Protein AF-A0A7C2HUL2-F1 (afdb_monomer)

Radius of gyration: 26.33 Å; Cα contacts (8 Å, |Δi|>4): 137; chains: 1; bounding box: 41×100×62 Å

Sequence (175 aa):
MESQEKGSEAFWEKARAGLEGRYRDIDKTLVVINGDDAPWIRAGTEHFGRAMYQYDRFHITRDLRQALRGMNERWRKVKRALDENNIPVIQQEIEAALGEAGTEKQKERLLNLRERLARVGEFIIDYRVRLKEAGYNVPPEWRGERQRVKPTWTSLRTGWRSTGGLGRMTDWMGS

Mean predicted aligned error: 10.89 Å

Foldseek 3Di:
DVVVVVVLVVVLVVVQVVVVVPDVAQQPDAEEQEDAPDPSSQCSQVSHNHYDYAYAPVVLLVLLCVLCPVVVVLNVQLVVCLVVLNLVSNLVSLVVVLVVPPDPVSNVSSVVSNVVCVVCSVNSRPVLVVCVVVVDDRDPPPDDPDPPPPPPPPPPPPDDDDDDDDDDDDDDDDD

pLDDT: mean 81.7, std 22.46, range [29.25, 97.94]

Nearest PDB structures (foldseek):
  4a5x-assembly2_B  TM=5.172E-01  e=3.629E+00  Homo sapiens
  2crb-assembly1_A  TM=4.681E-01  e=4.527E+00  Mus musculus
  4niq-assembly1_A  TM=4.662E-01  e=5.344E+00  Saccharomyces cerevisiae S288C
  6yxy-assembly1_EP  TM=2.280E-01  e=8.317E+00  Trypanosoma brucei brucei

Organism: NCBI:txid42838

Structure (mmCIF, N/CA/C/O backbone):
data_AF-A0A7C2HUL2-F1
#
_entry.id   AF-A0A7C2HUL2-F1
#
loop_
_atom_site.group_PDB
_atom_site.id
_atom_site.type_symbol
_atom_site.label_atom_id
_atom_site.label_alt_id
_atom_site.label_comp_id
_atom_site.label_asym_id
_atom_site.label_entity_id
_atom_site.label_seq_id
_atom_site.pdbx_PDB_ins_code
_atom_site.Cartn_x
_atom_site.Cartn_y
_atom_site.Cartn_z
_atom_site.occupancy
_atom_site.B_iso_o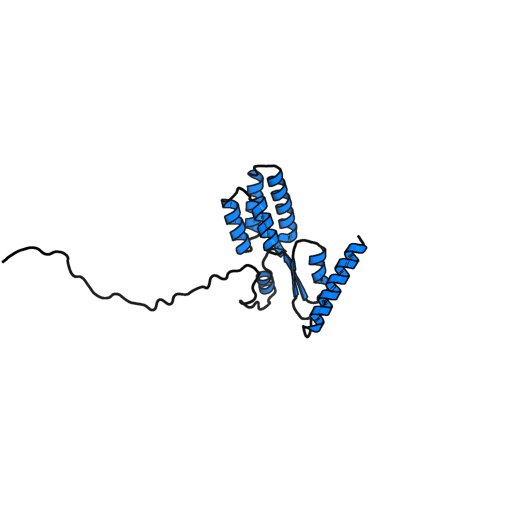r_equiv
_atom_site.auth_seq_id
_atom_site.auth_comp_id
_atom_site.auth_asym_id
_atom_site.auth_atom_id
_atom_site.pdbx_PDB_model_num
ATOM 1 N N . MET A 1 1 ? 6.459 23.938 -4.711 1.00 56.97 1 MET A N 1
ATOM 2 C CA . MET A 1 1 ? 6.076 22.697 -5.420 1.00 56.97 1 MET A CA 1
ATOM 3 C C . MET A 1 1 ? 7.097 22.347 -6.490 1.00 56.97 1 MET A C 1
ATOM 5 O O . MET A 1 1 ? 7.664 21.271 -6.404 1.00 56.97 1 MET A O 1
ATOM 9 N N . GLU A 1 2 ? 7.447 23.285 -7.372 1.00 60.16 2 GLU A N 1
ATOM 10 C CA . GLU A 1 2 ? 8.376 23.069 -8.498 1.00 60.16 2 GLU A CA 1
ATOM 11 C C . GLU A 1 2 ? 9.762 22.488 -8.128 1.00 60.16 2 GLU A C 1
ATOM 13 O O . GLU A 1 2 ? 10.340 21.712 -8.882 1.00 60.16 2 GLU A O 1
ATOM 18 N N . SER A 1 3 ? 10.307 22.811 -6.950 1.00 64.25 3 SER A N 1
ATOM 19 C CA . SER A 1 3 ? 11.600 22.270 -6.499 1.00 64.25 3 SER A CA 1
ATOM 20 C C . SER A 1 3 ? 11.551 20.802 -6.060 1.00 64.25 3 SER A C 1
ATOM 22 O O . SER A 1 3 ? 12.556 20.105 -6.166 1.00 64.25 3 SER A O 1
ATOM 24 N N . GLN A 1 4 ? 10.402 20.327 -5.569 1.00 61.47 4 GLN A N 1
ATOM 25 C CA . GLN A 1 4 ? 10.216 18.940 -5.127 1.00 61.47 4 GLN A CA 1
ATOM 26 C C . GLN A 1 4 ? 9.952 18.013 -6.318 1.00 61.47 4 GLN A C 1
ATOM 28 O O . GLN A 1 4 ? 10.507 16.919 -6.372 1.00 61.47 4 GLN A O 1
ATOM 33 N N . GLU A 1 5 ? 9.182 18.477 -7.306 1.00 65.94 5 GLU A N 1
ATOM 34 C CA . GLU A 1 5 ? 8.951 17.754 -8.565 1.00 65.94 5 GLU A CA 1
ATOM 35 C C . GLU A 1 5 ? 10.259 17.560 -9.340 1.00 65.94 5 GLU A C 1
ATOM 37 O O . GLU A 1 5 ? 10.598 16.431 -9.684 1.00 65.94 5 GLU A O 1
ATOM 42 N N . LYS A 1 6 ? 11.071 18.620 -9.486 1.00 72.56 6 LYS A N 1
ATOM 43 C CA . LYS A 1 6 ? 12.411 18.527 -10.099 1.00 72.56 6 LYS A CA 1
ATOM 44 C C . LYS A 1 6 ? 13.333 17.543 -9.370 1.00 72.56 6 LYS A C 1
ATOM 46 O O . LYS A 1 6 ? 14.147 16.880 -10.005 1.00 72.56 6 LYS A O 1
ATOM 51 N N . GLY A 1 7 ? 13.213 17.437 -8.045 1.00 84.56 7 GLY A N 1
ATOM 52 C CA . GLY A 1 7 ? 13.978 16.475 -7.249 1.00 84.56 7 GLY A CA 1
ATOM 53 C C . GLY A 1 7 ? 13.540 15.022 -7.467 1.00 84.56 7 GLY A C 1
ATOM 54 O O . GLY A 1 7 ? 14.392 14.141 -7.560 1.00 84.56 7 GLY A O 1
ATOM 55 N N . SER A 1 8 ? 12.228 14.780 -7.572 1.00 89.25 8 SER A N 1
ATOM 56 C CA . SER A 1 8 ? 11.659 13.459 -7.876 1.00 89.25 8 SER A CA 1
ATOM 57 C C . SER A 1 8 ? 12.055 12.986 -9.273 1.00 89.25 8 SER A C 1
ATOM 59 O O . SER A 1 8 ? 12.538 11.865 -9.420 1.00 89.25 8 SER A O 1
ATOM 61 N N . GLU A 1 9 ? 11.898 13.854 -10.273 1.00 91.00 9 GLU A N 1
ATOM 62 C CA . GLU A 1 9 ? 12.245 13.571 -11.668 1.00 91.00 9 GLU A CA 1
ATOM 63 C C . GLU A 1 9 ? 13.716 13.155 -11.785 1.00 91.00 9 GLU A C 1
ATOM 65 O O . GLU A 1 9 ? 14.035 12.046 -12.212 1.00 91.00 9 GLU A O 1
ATOM 70 N N . ALA A 1 10 ? 14.619 13.992 -11.264 1.00 93.50 10 ALA A N 1
ATOM 71 C CA . ALA A 1 10 ? 16.056 13.740 -11.310 1.00 93.50 10 ALA A CA 1
ATOM 72 C C . ALA A 1 10 ? 16.462 12.442 -10.588 1.00 93.50 10 ALA A C 1
ATOM 74 O O . ALA A 1 10 ? 17.420 11.771 -10.986 1.00 93.50 10 ALA A O 1
ATOM 75 N N . PHE A 1 11 ? 15.758 12.070 -9.512 1.00 95.06 11 PHE A N 1
ATOM 76 C CA . PHE A 1 11 ? 15.997 10.802 -8.827 1.00 95.06 11 PHE A CA 1
ATOM 77 C C . PHE A 1 1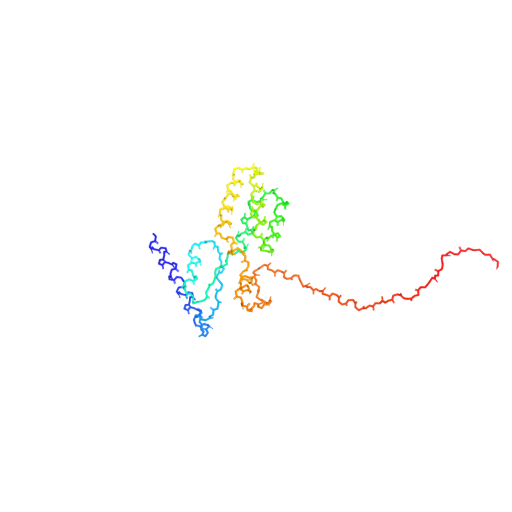1 ? 15.672 9.611 -9.734 1.00 95.06 11 PHE A C 1
ATOM 79 O O . PHE A 1 11 ? 16.495 8.699 -9.866 1.00 95.06 11 PHE A O 1
ATOM 86 N N . TRP A 1 12 ? 14.497 9.615 -10.363 1.00 95.81 12 TRP A N 1
ATOM 87 C CA . TRP A 1 12 ? 14.040 8.501 -11.186 1.00 95.81 12 TRP A CA 1
ATOM 88 C C . TRP A 1 12 ? 14.759 8.409 -12.529 1.00 95.81 12 TRP A C 1
ATOM 90 O O . TRP A 1 12 ? 15.089 7.298 -12.943 1.00 95.81 12 TRP A O 1
ATOM 100 N N . GLU A 1 13 ? 15.123 9.532 -13.151 1.00 94.81 13 GLU A N 1
ATOM 101 C CA . GLU A 1 13 ? 16.014 9.548 -14.317 1.00 94.81 13 GLU A CA 1
ATOM 102 C C . GLU A 1 13 ? 17.356 8.882 -13.994 1.00 94.81 13 GLU A C 1
ATOM 104 O O . GLU A 1 13 ? 17.824 7.993 -14.711 1.00 94.81 13 GLU A O 1
ATOM 109 N N . LYS A 1 14 ? 17.959 9.245 -12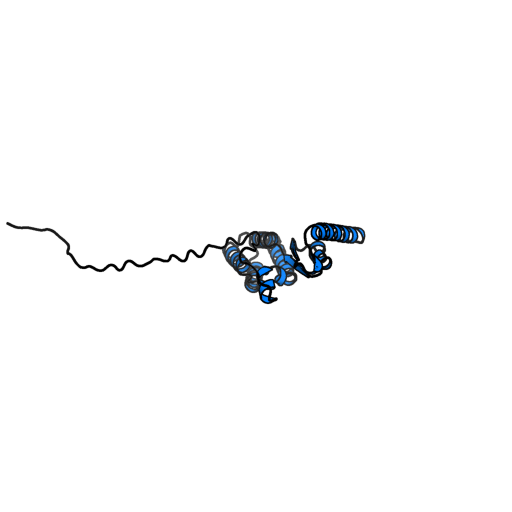.855 1.00 95.00 14 LYS A N 1
ATOM 110 C CA . LYS A 1 14 ? 19.212 8.637 -12.400 1.00 95.00 14 LYS A CA 1
ATOM 111 C C . LYS A 1 14 ? 19.046 7.148 -12.093 1.00 95.00 14 LYS A C 1
ATOM 113 O O . LYS A 1 14 ? 19.941 6.355 -12.398 1.00 95.00 14 LYS A O 1
ATOM 118 N N . ALA A 1 15 ? 17.924 6.755 -11.490 1.00 94.25 15 ALA A N 1
ATOM 119 C CA . ALA A 1 15 ? 17.614 5.354 -11.227 1.00 94.25 15 ALA A CA 1
ATOM 120 C C . ALA A 1 15 ? 17.480 4.557 -12.535 1.00 94.25 15 ALA A C 1
ATOM 122 O O . ALA A 1 15 ? 18.103 3.501 -12.663 1.00 94.25 15 ALA A O 1
ATOM 123 N N . ARG A 1 16 ? 16.741 5.084 -13.521 1.00 93.81 16 ARG A N 1
ATOM 124 C CA . ARG A 1 16 ? 16.572 4.486 -14.852 1.00 93.81 16 ARG A CA 1
ATOM 125 C C . ARG A 1 16 ? 17.911 4.330 -15.564 1.00 93.81 16 ARG A C 1
ATOM 127 O O . ARG A 1 16 ? 18.244 3.212 -15.948 1.00 93.81 16 ARG A O 1
ATOM 134 N N . ALA A 1 17 ? 18.721 5.387 -15.640 1.00 93.44 17 ALA A N 1
ATOM 135 C CA . ALA A 1 17 ? 20.049 5.343 -16.261 1.00 93.44 17 ALA A CA 1
ATOM 136 C C . ALA A 1 17 ? 20.960 4.286 -15.605 1.00 93.44 17 ALA A C 1
ATOM 138 O O . ALA A 1 17 ? 21.683 3.544 -16.272 1.00 93.44 17 ALA A O 1
ATOM 139 N N . GLY A 1 18 ? 20.888 4.152 -14.277 1.00 93.69 18 GLY A N 1
ATOM 140 C CA . GLY A 1 18 ? 21.605 3.105 -13.551 1.00 93.69 18 GLY A CA 1
ATOM 141 C C . GLY A 1 18 ? 21.131 1.680 -13.873 1.00 93.69 18 GLY A C 1
ATOM 142 O O . GLY A 1 18 ? 21.909 0.732 -13.737 1.00 93.69 18 GLY A O 1
ATOM 143 N N . LEU A 1 19 ? 19.870 1.498 -14.267 1.00 93.06 19 LEU A N 1
ATOM 144 C CA . LEU A 1 19 ? 19.312 0.206 -14.674 1.00 93.06 19 LEU A CA 1
ATOM 145 C C . LEU A 1 19 ? 19.576 -0.091 -16.155 1.00 93.06 19 LEU A C 1
ATOM 147 O O . LEU A 1 19 ? 19.897 -1.231 -16.477 1.00 93.06 19 LEU A O 1
ATOM 151 N N . GLU A 1 20 ? 19.541 0.912 -17.032 1.00 90.88 20 GLU A N 1
ATOM 152 C CA . GLU A 1 20 ? 19.937 0.790 -18.445 1.00 90.88 20 GLU A CA 1
ATOM 153 C C . GLU A 1 20 ? 21.353 0.228 -18.597 1.00 90.88 20 GLU A C 1
ATOM 155 O O . GLU A 1 20 ? 21.592 -0.648 -19.421 1.00 90.88 20 GLU A O 1
ATOM 160 N N . GLY A 1 21 ? 22.285 0.643 -17.734 1.00 88.81 21 GLY A N 1
ATOM 161 C CA . GLY A 1 21 ? 23.646 0.096 -17.727 1.00 88.81 21 GLY A CA 1
ATOM 162 C C . GLY A 1 21 ? 23.752 -1.381 -17.312 1.00 88.81 21 GLY A C 1
ATOM 163 O O . GLY A 1 21 ? 24.822 -1.970 -17.440 1.00 88.81 21 GLY A O 1
ATOM 164 N N . ARG A 1 22 ? 22.678 -1.989 -16.787 1.00 89.75 22 ARG A N 1
ATOM 165 C CA . ARG A 1 22 ? 22.659 -3.372 -16.269 1.00 89.75 22 ARG A CA 1
ATOM 166 C C . ARG A 1 22 ? 21.746 -4.308 -17.053 1.00 89.75 22 ARG A C 1
ATOM 168 O O . ARG A 1 22 ? 22.022 -5.504 -17.118 1.00 89.75 22 ARG A O 1
ATOM 175 N N . TYR A 1 23 ? 20.659 -3.789 -17.612 1.00 90.25 23 TYR A N 1
ATOM 176 C CA . TYR A 1 23 ? 19.648 -4.568 -18.318 1.00 90.25 23 TYR A CA 1
ATOM 177 C C . TYR A 1 23 ? 19.676 -4.241 -19.806 1.00 90.25 23 TYR A C 1
ATOM 179 O O . TYR A 1 23 ? 19.684 -3.082 -20.198 1.00 90.25 23 TYR A O 1
ATOM 187 N N . ARG A 1 24 ? 19.650 -5.284 -20.645 1.00 86.25 24 ARG A N 1
ATOM 188 C CA . ARG A 1 24 ? 19.783 -5.156 -22.106 1.00 86.25 24 ARG A CA 1
ATOM 189 C C . ARG A 1 24 ? 18.702 -4.277 -22.746 1.00 86.25 24 ARG A C 1
ATOM 191 O O . ARG A 1 24 ? 18.978 -3.619 -23.739 1.00 86.25 24 ARG A O 1
ATOM 198 N N . ASP A 1 25 ? 17.482 -4.332 -22.220 1.00 90.94 25 ASP A N 1
ATOM 199 C CA . ASP A 1 25 ? 16.335 -3.563 -22.706 1.00 90.94 25 ASP A CA 1
ATOM 200 C C . ASP A 1 25 ? 15.441 -3.214 -21.511 1.00 90.94 25 ASP A C 1
ATOM 202 O O . ASP A 1 25 ? 14.601 -4.014 -21.083 1.00 90.94 25 ASP A O 1
ATOM 206 N N . ILE A 1 26 ? 15.690 -2.047 -20.910 1.00 91.56 26 ILE A N 1
ATOM 207 C CA . ILE A 1 26 ? 14.956 -1.606 -19.721 1.00 91.56 26 ILE A CA 1
ATOM 208 C C . ILE A 1 26 ? 13.475 -1.361 -20.030 1.00 91.56 26 ILE A C 1
ATOM 210 O O . ILE A 1 26 ? 12.626 -1.666 -19.201 1.00 91.56 26 ILE A O 1
ATOM 214 N N . ASP A 1 27 ? 13.152 -0.905 -21.241 1.00 89.06 27 ASP A N 1
ATOM 215 C CA . ASP A 1 27 ? 11.783 -0.558 -21.626 1.00 89.06 27 ASP A CA 1
ATOM 216 C C . ASP A 1 27 ? 10.911 -1.803 -21.839 1.00 89.06 27 ASP A C 1
ATOM 218 O O . ASP A 1 27 ? 9.696 -1.766 -21.633 1.00 89.06 27 ASP A O 1
ATOM 222 N N . LYS A 1 28 ? 11.520 -2.945 -22.185 1.00 90.31 28 LYS A N 1
ATOM 223 C CA . LYS A 1 28 ? 10.837 -4.251 -22.200 1.00 90.31 28 LYS A CA 1
ATOM 224 C C . LYS A 1 28 ? 10.873 -4.985 -20.861 1.00 90.31 28 LYS A C 1
ATOM 226 O O . LYS A 1 28 ? 10.135 -5.967 -20.703 1.00 90.31 28 LYS A O 1
ATOM 231 N N . THR A 1 29 ? 11.704 -4.540 -19.923 1.00 91.12 29 THR A N 1
ATOM 232 C CA . THR A 1 29 ? 11.843 -5.150 -18.599 1.00 91.12 29 THR A CA 1
ATOM 233 C C . THR A 1 29 ? 10.703 -4.693 -17.697 1.00 91.12 29 THR A C 1
ATOM 235 O O . THR A 1 29 ? 10.445 -3.506 -17.553 1.00 91.12 29 THR A O 1
ATOM 238 N N . LEU A 1 30 ? 10.015 -5.648 -17.072 1.00 92.38 30 LEU A N 1
ATOM 239 C CA . LEU A 1 30 ? 9.002 -5.346 -16.069 1.00 92.38 30 LEU A CA 1
ATOM 240 C C . LEU A 1 30 ? 9.673 -4.864 -14.774 1.00 92.38 30 LEU A C 1
ATOM 242 O O . LEU A 1 30 ? 10.436 -5.609 -14.157 1.00 92.38 30 LEU A O 1
ATOM 246 N N . VAL A 1 31 ? 9.336 -3.654 -14.336 1.00 93.50 31 VAL A N 1
ATOM 247 C CA . VAL A 1 31 ? 9.845 -3.036 -13.109 1.00 93.50 31 VAL A CA 1
ATOM 248 C C . VAL A 1 31 ? 8.733 -2.950 -12.066 1.00 93.50 31 VAL A C 1
ATOM 250 O O . VAL A 1 31 ? 7.685 -2.350 -12.285 1.00 93.50 31 VAL A O 1
ATOM 253 N N . VAL A 1 32 ? 8.961 -3.541 -10.896 1.00 93.94 32 VAL A N 1
ATOM 254 C CA . VAL A 1 32 ? 8.040 -3.425 -9.759 1.00 93.94 32 VAL A CA 1
ATOM 255 C C . VAL A 1 32 ? 8.639 -2.458 -8.750 1.00 93.94 32 VAL A C 1
ATOM 257 O O . VAL A 1 32 ? 9.658 -2.754 -8.126 1.00 93.94 32 VAL A O 1
ATOM 260 N N . ILE A 1 33 ? 7.996 -1.307 -8.579 1.00 94.94 33 ILE A N 1
ATOM 261 C CA . ILE A 1 33 ? 8.428 -0.275 -7.639 1.00 94.94 33 ILE A CA 1
ATOM 262 C C . ILE A 1 33 ? 7.708 -0.501 -6.313 1.00 94.94 33 ILE A C 1
ATOM 264 O O . ILE A 1 33 ? 6.501 -0.287 -6.199 1.00 94.94 33 ILE A O 1
ATOM 268 N N . ASN A 1 34 ? 8.461 -0.953 -5.312 1.00 92.94 34 ASN A N 1
ATOM 269 C CA . ASN A 1 34 ? 7.985 -1.077 -3.938 1.00 92.94 34 ASN A CA 1
ATOM 270 C C . ASN A 1 34 ? 8.291 0.202 -3.164 1.00 92.94 34 ASN A C 1
ATOM 272 O O . ASN A 1 34 ? 9.418 0.693 -3.206 1.00 92.94 34 ASN A O 1
ATOM 276 N N . GLY A 1 35 ? 7.330 0.691 -2.388 1.00 91.88 35 GLY A N 1
ATOM 277 C CA . GLY A 1 35 ? 7.608 1.760 -1.440 1.00 91.88 35 GLY A CA 1
ATOM 278 C C . GLY A 1 35 ? 6.409 2.136 -0.593 1.00 91.88 35 GLY A C 1
ATOM 279 O O . GLY A 1 35 ? 5.403 1.422 -0.543 1.00 91.88 35 GLY A O 1
ATOM 280 N N . ASP A 1 36 ? 6.530 3.258 0.104 1.00 90.12 36 ASP A N 1
ATOM 281 C CA . ASP A 1 36 ? 5.416 3.824 0.843 1.00 90.12 36 ASP A CA 1
ATOM 282 C C . ASP A 1 36 ? 4.424 4.524 -0.100 1.00 90.12 36 ASP A C 1
ATOM 284 O O . ASP A 1 36 ? 4.556 4.502 -1.322 1.00 90.12 36 ASP A O 1
ATOM 288 N N . ASP A 1 37 ? 3.369 5.095 0.474 1.00 89.00 37 ASP A N 1
ATOM 289 C CA . ASP A 1 37 ? 2.256 5.709 -0.253 1.00 89.00 37 ASP A CA 1
ATOM 290 C C . ASP A 1 37 ? 2.664 7.036 -0.935 1.00 89.00 37 ASP A C 1
ATOM 292 O O . ASP A 1 37 ? 1.872 7.609 -1.686 1.00 89.00 37 ASP A O 1
ATOM 296 N N . ALA A 1 38 ? 3.889 7.531 -0.709 1.00 90.44 38 ALA A N 1
ATOM 297 C CA . ALA A 1 38 ? 4.304 8.853 -1.147 1.00 90.44 38 ALA A CA 1
ATOM 298 C C . ALA A 1 38 ? 4.106 9.038 -2.668 1.00 90.44 38 ALA A C 1
ATOM 300 O O . ALA A 1 38 ? 4.538 8.189 -3.453 1.00 90.44 38 ALA A O 1
ATOM 301 N N . PRO A 1 39 ? 3.474 10.142 -3.118 1.00 90.19 39 PRO A N 1
ATOM 302 C CA . PRO A 1 39 ? 3.162 10.344 -4.535 1.00 90.19 39 PRO A CA 1
ATOM 303 C C . PRO A 1 39 ? 4.377 10.222 -5.462 1.00 90.19 39 PRO A C 1
ATOM 305 O O . PRO A 1 39 ? 4.288 9.580 -6.505 1.00 90.19 39 PRO A O 1
ATOM 308 N N . TRP A 1 40 ? 5.530 10.750 -5.040 1.00 92.25 40 TRP A N 1
ATOM 309 C CA . TRP A 1 40 ? 6.773 10.706 -5.813 1.00 92.25 40 TRP A CA 1
ATOM 310 C C . TRP A 1 40 ? 7.303 9.279 -6.031 1.00 92.25 40 TRP A C 1
ATOM 312 O O . TRP A 1 40 ? 7.954 9.015 -7.037 1.00 92.25 40 TRP A O 1
ATOM 322 N N . ILE A 1 41 ? 6.991 8.329 -5.138 1.00 92.94 41 ILE A N 1
ATOM 323 C CA . ILE A 1 41 ? 7.351 6.919 -5.337 1.00 92.94 41 ILE A CA 1
ATOM 324 C C . ILE A 1 41 ? 6.541 6.317 -6.487 1.00 92.94 41 ILE A C 1
ATOM 326 O O . ILE A 1 41 ? 7.076 5.569 -7.304 1.00 92.94 41 ILE A O 1
ATOM 330 N N . ARG A 1 42 ? 5.247 6.645 -6.567 1.00 91.38 42 ARG A N 1
ATOM 331 C CA . ARG A 1 42 ? 4.367 6.141 -7.631 1.00 91.38 42 ARG A CA 1
ATOM 332 C C . ARG A 1 42 ? 4.695 6.749 -8.984 1.00 91.38 42 ARG A C 1
ATOM 334 O O . ARG A 1 42 ? 4.656 6.022 -9.974 1.00 91.38 42 ARG A O 1
ATOM 341 N N . ALA A 1 43 ? 5.056 8.033 -9.005 1.00 92.75 43 ALA A N 1
ATOM 342 C CA . ALA A 1 43 ? 5.508 8.728 -10.211 1.00 92.75 43 ALA A CA 1
ATOM 343 C C . ALA A 1 43 ? 6.677 7.994 -10.889 1.00 92.75 43 ALA A C 1
ATOM 345 O O . ALA A 1 43 ? 6.766 7.972 -12.107 1.00 92.75 43 ALA A O 1
ATOM 346 N N . GLY A 1 44 ? 7.487 7.251 -10.124 1.00 93.44 44 GLY A N 1
ATOM 347 C CA . GLY A 1 44 ? 8.536 6.384 -10.662 1.00 93.44 44 GLY A CA 1
ATOM 348 C C . GLY A 1 44 ? 8.075 5.418 -11.757 1.00 93.44 44 GLY A C 1
ATOM 349 O O . GLY A 1 44 ? 8.868 5.053 -12.620 1.00 93.44 44 GLY A O 1
ATOM 350 N N . THR A 1 45 ? 6.800 5.011 -11.756 1.00 94.75 45 THR A N 1
ATOM 351 C CA . THR A 1 45 ? 6.249 4.126 -12.796 1.00 94.75 45 THR A CA 1
ATOM 352 C C . THR A 1 45 ? 6.215 4.768 -14.185 1.00 94.75 45 THR A C 1
ATOM 354 O O . THR A 1 45 ? 6.240 4.042 -15.173 1.00 94.75 45 THR A O 1
ATOM 357 N N . GLU A 1 46 ? 6.240 6.099 -14.273 1.00 94.88 46 GLU A N 1
ATOM 358 C CA . GLU A 1 46 ? 6.225 6.860 -15.528 1.00 94.88 46 GLU A CA 1
ATOM 359 C C . GLU A 1 46 ? 7.586 6.831 -16.246 1.00 94.88 46 GLU A C 1
ATOM 361 O O . GLU A 1 46 ? 7.659 7.048 -17.453 1.00 94.88 46 GLU A O 1
ATOM 366 N N . HIS A 1 47 ? 8.665 6.478 -15.539 1.00 94.19 47 HIS A N 1
ATOM 367 C CA . HIS A 1 47 ? 10.027 6.449 -16.086 1.00 94.19 47 HIS A CA 1
ATOM 368 C C . HIS A 1 47 ? 10.401 5.119 -16.760 1.00 94.19 47 HIS A C 1
ATOM 370 O O . HIS A 1 47 ? 11.517 4.964 -17.259 1.00 94.19 47 HIS A O 1
ATOM 376 N N . PHE A 1 48 ? 9.506 4.131 -16.773 1.00 93.94 48 PHE A N 1
ATOM 377 C CA . PHE A 1 48 ? 9.780 2.808 -17.332 1.00 93.94 48 PHE A CA 1
ATOM 378 C C . PHE A 1 48 ? 8.669 2.391 -18.290 1.00 93.94 48 PHE A C 1
ATOM 380 O O . PHE A 1 48 ? 7.491 2.517 -17.972 1.00 93.94 48 PHE A O 1
ATOM 387 N N . GLY A 1 49 ? 9.035 1.798 -19.433 1.00 91.69 49 GLY A N 1
ATOM 388 C CA . GLY A 1 49 ? 8.051 1.326 -20.417 1.00 91.69 49 GLY A CA 1
ATOM 389 C C . GLY A 1 49 ? 7.085 0.262 -19.876 1.00 91.69 49 GLY A C 1
ATOM 390 O O . GLY A 1 49 ? 5.961 0.132 -20.363 1.00 91.69 49 GLY A O 1
ATOM 391 N N . ARG A 1 50 ? 7.501 -0.500 -18.855 1.00 92.94 50 ARG A N 1
ATOM 392 C CA . ARG A 1 50 ? 6.678 -1.499 -18.160 1.00 92.94 50 ARG A CA 1
ATOM 393 C C . ARG A 1 50 ? 6.927 -1.440 -16.662 1.00 92.94 50 ARG A C 1
ATOM 395 O O . ARG A 1 50 ? 7.788 -2.155 -16.153 1.00 92.94 50 ARG A O 1
ATOM 402 N N . ALA A 1 51 ? 6.150 -0.640 -15.942 1.00 94.44 51 ALA A N 1
ATOM 403 C CA . ALA A 1 51 ? 6.230 -0.598 -14.489 1.00 94.44 51 ALA A CA 1
ATOM 404 C C . ALA A 1 51 ? 4.883 -0.749 -13.793 1.00 94.44 51 ALA A C 1
ATOM 406 O O . ALA A 1 51 ? 3.826 -0.429 -14.329 1.00 94.44 51 ALA A O 1
ATOM 407 N N . MET A 1 52 ? 4.945 -1.231 -12.555 1.00 94.50 52 MET A N 1
ATOM 408 C CA . MET A 1 52 ? 3.826 -1.182 -11.628 1.00 94.50 52 MET A CA 1
ATOM 409 C C . MET A 1 52 ? 4.300 -0.848 -10.224 1.00 94.50 52 MET A C 1
ATOM 411 O O . MET A 1 52 ? 5.401 -1.208 -9.807 1.00 94.50 52 MET A O 1
ATOM 415 N N . TYR A 1 53 ? 3.422 -0.196 -9.479 1.00 95.44 53 TYR A N 1
ATOM 416 C CA . TYR A 1 53 ? 3.648 0.123 -8.083 1.00 95.44 53 TYR A CA 1
ATOM 417 C C . TYR A 1 53 ? 3.101 -0.980 -7.162 1.00 95.44 53 TYR A C 1
ATOM 419 O O . TYR A 1 53 ? 2.070 -1.611 -7.435 1.00 95.44 53 TYR A O 1
ATOM 427 N N . GLN A 1 54 ? 3.796 -1.203 -6.051 1.00 94.94 54 GLN A N 1
ATOM 428 C CA . GLN A 1 54 ? 3.383 -2.048 -4.938 1.00 94.94 54 GLN A CA 1
ATOM 429 C C . GLN A 1 54 ? 3.528 -1.254 -3.643 1.00 94.94 54 GLN A C 1
ATOM 431 O O . GLN A 1 54 ? 4.619 -0.795 -3.296 1.00 94.94 54 GLN A O 1
ATOM 436 N N . TYR A 1 55 ? 2.434 -1.150 -2.888 1.00 93.75 55 TYR A N 1
ATOM 437 C CA . TYR A 1 55 ? 2.508 -0.584 -1.551 1.00 93.75 55 TYR A CA 1
ATOM 438 C C . TYR A 1 55 ? 3.192 -1.589 -0.627 1.00 93.75 55 TYR A C 1
ATOM 440 O O . TYR A 1 55 ? 2.769 -2.747 -0.518 1.00 93.75 55 TYR A O 1
ATOM 448 N N . ASP A 1 56 ? 4.277 -1.166 0.014 1.00 91.62 56 ASP A N 1
ATOM 449 C CA . ASP A 1 56 ? 5.097 -2.054 0.824 1.00 91.62 56 ASP A CA 1
ATOM 450 C C . ASP A 1 56 ? 4.287 -2.613 2.005 1.00 91.62 56 ASP A C 1
ATOM 452 O O . ASP A 1 56 ? 3.735 -1.895 2.852 1.00 91.62 56 ASP A O 1
ATOM 456 N N . ARG A 1 57 ? 4.282 -3.948 2.092 1.00 90.12 57 ARG A N 1
ATOM 457 C CA . ARG A 1 57 ? 3.654 -4.710 3.170 1.00 90.12 57 ARG A CA 1
ATOM 458 C C . ARG A 1 57 ? 4.137 -4.274 4.553 1.00 90.12 57 ARG A C 1
ATOM 460 O O . ARG A 1 57 ? 3.388 -4.437 5.510 1.00 90.12 57 ARG A O 1
ATOM 467 N N . PHE A 1 58 ? 5.355 -3.757 4.713 1.00 90.81 58 PHE A N 1
ATOM 468 C CA . PHE A 1 58 ? 5.870 -3.251 5.990 1.00 90.81 58 PHE A CA 1
ATOM 469 C C . PHE A 1 58 ? 5.061 -2.080 6.514 1.00 90.81 58 PHE A C 1
ATOM 471 O O . PHE A 1 58 ? 4.606 -2.129 7.660 1.00 90.81 58 PHE A O 1
ATOM 478 N N . HIS A 1 59 ? 4.849 -1.069 5.676 1.00 92.00 59 HIS A N 1
ATOM 479 C CA . HIS A 1 59 ? 4.152 0.145 6.070 1.00 92.00 59 HIS A CA 1
ATOM 480 C C . HIS A 1 59 ? 2.703 -0.155 6.443 1.00 92.00 59 HIS A C 1
ATOM 482 O O . HIS A 1 59 ? 2.287 0.174 7.554 1.00 92.00 59 HIS A O 1
ATOM 488 N N . ILE A 1 60 ? 1.976 -0.892 5.599 1.00 93.31 60 ILE A N 1
ATOM 489 C CA . ILE A 1 60 ? 0.589 -1.254 5.911 1.00 93.31 60 ILE A CA 1
ATOM 490 C C . ILE A 1 60 ? 0.489 -2.165 7.145 1.00 93.31 60 ILE A C 1
ATOM 492 O O . ILE A 1 60 ? -0.349 -1.931 8.009 1.00 93.31 60 ILE A O 1
ATOM 496 N N . THR A 1 61 ? 1.384 -3.150 7.306 1.00 94.94 61 THR A N 1
ATOM 497 C CA . THR A 1 61 ? 1.401 -4.031 8.495 1.00 94.94 61 THR A CA 1
ATOM 498 C C . THR A 1 61 ? 1.627 -3.228 9.774 1.00 94.94 61 THR A C 1
ATOM 500 O O . THR A 1 61 ? 0.961 -3.463 10.785 1.00 94.94 61 THR A O 1
ATOM 503 N N . ARG A 1 62 ? 2.579 -2.289 9.748 1.00 94.94 62 ARG A N 1
ATOM 504 C CA . ARG A 1 62 ? 2.891 -1.415 10.880 1.00 94.94 62 ARG A CA 1
ATOM 505 C C . ARG A 1 62 ? 1.688 -0.549 11.240 1.00 94.94 62 ARG A C 1
ATOM 507 O O . ARG A 1 62 ? 1.328 -0.488 12.414 1.00 94.94 62 ARG A O 1
ATOM 514 N N . ASP A 1 63 ? 1.073 0.083 10.251 1.00 94.62 63 ASP A N 1
ATOM 515 C CA . ASP A 1 63 ? -0.028 1.020 10.460 1.00 94.62 63 ASP A CA 1
ATOM 516 C C . ASP A 1 63 ? -1.285 0.282 10.971 1.00 94.62 63 ASP A C 1
ATOM 518 O O . ASP A 1 63 ? -1.866 0.690 11.980 1.00 94.62 63 ASP A O 1
ATOM 522 N N . LEU A 1 64 ? -1.616 -0.888 10.399 1.00 96.38 64 LEU A N 1
ATOM 523 C CA . LEU A 1 64 ? -2.671 -1.791 10.895 1.00 96.38 64 LEU A CA 1
ATOM 524 C C . LEU A 1 64 ? -2.435 -2.196 12.358 1.00 96.38 64 LEU A C 1
ATOM 526 O O . LEU A 1 64 ? -3.340 -2.120 13.189 1.00 96.38 64 LEU A O 1
ATOM 530 N N . ARG A 1 65 ? -1.204 -2.599 12.703 1.00 96.75 65 ARG A N 1
ATOM 531 C CA . ARG A 1 65 ? -0.849 -3.008 14.072 1.00 96.75 65 ARG A CA 1
ATOM 532 C C . ARG A 1 65 ? -0.998 -1.865 15.074 1.00 96.75 65 ARG A C 1
ATOM 534 O O . ARG A 1 65 ? -1.367 -2.101 16.223 1.00 96.75 65 ARG A O 1
ATOM 541 N N . GLN A 1 66 ? -0.674 -0.640 14.668 1.00 95.81 66 GLN A N 1
ATOM 542 C CA . GLN A 1 66 ? -0.796 0.535 15.527 1.00 95.81 66 GLN A CA 1
ATOM 543 C C . GLN A 1 66 ? -2.247 0.984 15.716 1.00 95.81 66 GLN A C 1
ATOM 545 O O . GLN A 1 66 ? -2.582 1.450 16.807 1.00 95.81 66 GLN A O 1
ATOM 550 N N . ALA A 1 67 ? -3.083 0.863 14.682 1.00 96.31 67 ALA A N 1
ATOM 551 C CA . ALA A 1 67 ? -4.504 1.195 14.746 1.00 96.31 67 ALA A CA 1
ATOM 552 C C . ALA A 1 67 ? -5.282 0.186 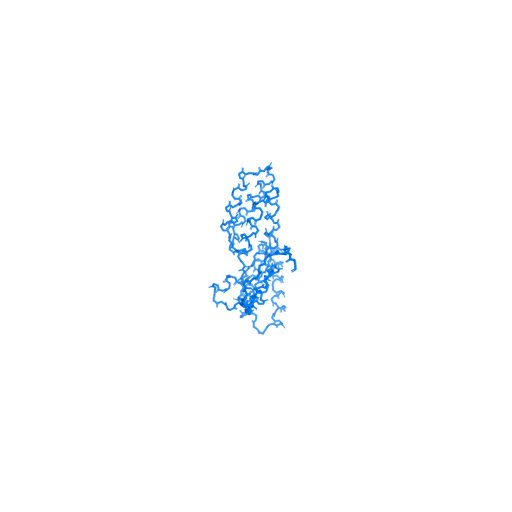15.611 1.00 96.31 67 ALA A C 1
ATOM 554 O O . ALA A 1 67 ? -6.082 0.570 16.460 1.00 96.31 67 ALA A O 1
ATOM 555 N N . LEU A 1 68 ? -4.961 -1.104 15.489 1.00 97.00 68 LEU A N 1
ATOM 556 C CA . LEU A 1 68 ? -5.606 -2.198 16.229 1.00 97.00 68 LEU A CA 1
ATOM 557 C C . LEU A 1 68 ? -4.931 -2.511 17.573 1.00 97.00 68 LEU A C 1
ATOM 559 O O . LEU A 1 68 ? -5.072 -3.609 18.117 1.00 97.00 68 LEU A O 1
ATOM 563 N N . ARG A 1 69 ? -4.160 -1.570 18.131 1.00 95.69 69 ARG A N 1
ATOM 564 C CA . ARG A 1 69 ? -3.508 -1.768 19.430 1.00 95.69 69 ARG A CA 1
ATOM 565 C C . ARG A 1 69 ? -4.572 -2.004 20.508 1.00 95.69 69 ARG A C 1
ATOM 567 O O . ARG A 1 69 ? -5.496 -1.216 20.651 1.00 95.69 69 ARG A O 1
ATOM 574 N N . GLY A 1 70 ? -4.424 -3.089 21.268 1.00 95.25 70 GLY A N 1
ATOM 575 C CA . GLY A 1 70 ? -5.411 -3.512 22.271 1.00 95.25 70 GLY A CA 1
ATOM 576 C C . GLY A 1 70 ? -6.546 -4.382 21.715 1.00 95.25 70 GLY A C 1
ATOM 577 O O . GLY A 1 70 ? -7.248 -5.011 22.495 1.00 95.25 70 GLY A O 1
ATOM 578 N N . MET A 1 71 ? -6.676 -4.517 20.391 1.00 96.19 71 MET A N 1
ATOM 579 C CA . MET A 1 71 ? -7.696 -5.333 19.718 1.00 96.19 71 MET A CA 1
ATOM 580 C C . MET A 1 71 ? -7.070 -6.613 19.137 1.00 96.19 71 MET A C 1
ATOM 582 O O . MET A 1 71 ? -7.028 -6.823 17.923 1.00 96.19 71 MET A O 1
ATOM 586 N N . ASN A 1 72 ? -6.525 -7.472 20.007 1.00 95.69 72 ASN A N 1
ATOM 587 C CA . ASN A 1 72 ? -5.671 -8.600 19.601 1.00 95.69 72 ASN A CA 1
ATOM 588 C C . ASN A 1 72 ? -6.345 -9.584 18.629 1.00 95.69 72 ASN A C 1
ATOM 590 O O . ASN A 1 72 ? -5.702 -10.022 17.674 1.00 95.69 72 ASN A O 1
ATOM 594 N N . GLU A 1 73 ? -7.622 -9.920 18.836 1.00 96.75 73 GLU A N 1
ATOM 595 C CA . GLU A 1 73 ? -8.352 -10.811 17.921 1.00 96.75 73 GLU A CA 1
ATOM 596 C C . GLU A 1 73 ? -8.499 -10.198 16.524 1.00 96.75 73 GLU A C 1
ATOM 598 O O . GLU A 1 73 ? -8.200 -10.854 15.522 1.00 96.75 73 GLU A O 1
ATOM 603 N N . ARG A 1 74 ? -8.860 -8.910 16.451 1.00 97.00 74 ARG A N 1
ATOM 604 C CA . ARG A 1 74 ? -8.972 -8.169 15.185 1.00 97.00 74 ARG A CA 1
ATOM 605 C C . ARG A 1 74 ? -7.630 -8.084 14.474 1.00 97.00 74 ARG A C 1
ATOM 607 O O . ARG A 1 74 ? -7.551 -8.365 13.283 1.00 97.00 74 ARG A O 1
ATOM 614 N N . TRP A 1 75 ? -6.550 -7.811 15.210 1.00 97.75 75 TRP A N 1
ATOM 615 C CA . TRP A 1 75 ? -5.197 -7.834 14.654 1.00 97.75 75 TRP A CA 1
ATOM 616 C C . TRP A 1 75 ? -4.855 -9.187 14.016 1.00 97.75 75 TRP A C 1
ATOM 618 O O . TRP A 1 75 ? -4.338 -9.217 12.900 1.00 97.75 75 TRP A O 1
ATOM 628 N N . ARG A 1 76 ? -5.163 -10.317 14.672 1.00 97.62 76 ARG A N 1
ATOM 629 C CA . ARG A 1 76 ? -4.902 -11.646 14.089 1.00 97.62 76 ARG A CA 1
ATOM 630 C C . ARG A 1 76 ? -5.701 -11.877 12.807 1.00 97.62 76 ARG A C 1
ATOM 632 O O . ARG A 1 76 ? -5.144 -12.406 11.846 1.00 97.62 76 ARG A O 1
ATOM 639 N N . LYS A 1 77 ? -6.978 -11.480 12.779 1.00 97.94 77 LYS A N 1
ATOM 640 C CA . LYS A 1 77 ? -7.828 -11.583 11.582 1.00 97.94 77 LYS A CA 1
ATOM 641 C C . LYS A 1 77 ? -7.301 -10.725 10.434 1.00 97.94 77 LYS A C 1
ATOM 643 O O . LYS A 1 77 ? -7.069 -11.251 9.352 1.00 97.94 77 LYS A O 1
ATOM 648 N N . VAL A 1 78 ? -7.026 -9.450 10.696 1.00 97.69 78 VAL A N 1
ATOM 649 C CA . VAL A 1 78 ? -6.501 -8.498 9.709 1.00 97.69 78 VAL A CA 1
ATOM 650 C C . VAL A 1 78 ? -5.138 -8.928 9.181 1.00 97.69 78 VAL A C 1
ATOM 652 O O . VAL A 1 78 ? -4.900 -8.877 7.978 1.00 97.69 78 VAL A O 1
ATOM 655 N N . LYS A 1 79 ? -4.243 -9.407 10.052 1.00 96.75 79 LYS A N 1
ATOM 656 C CA . LYS A 1 79 ? -2.934 -9.898 9.621 1.00 96.75 79 LYS A CA 1
ATOM 657 C C . LYS A 1 79 ? -3.072 -11.093 8.670 1.00 96.75 79 LYS A C 1
ATOM 659 O O . LYS A 1 79 ? -2.382 -11.135 7.658 1.00 96.75 79 LYS A O 1
ATOM 664 N N . ARG A 1 80 ? -3.958 -12.046 8.980 1.00 96.62 80 ARG A N 1
ATOM 665 C CA . ARG A 1 80 ? -4.245 -13.187 8.098 1.00 96.62 80 ARG A CA 1
ATOM 666 C C . ARG A 1 80 ? -4.829 -12.729 6.762 1.00 96.62 80 ARG A C 1
ATOM 668 O O . ARG A 1 80 ? -4.322 -13.134 5.727 1.00 96.62 80 ARG A O 1
ATOM 675 N N . ALA A 1 81 ? -5.808 -11.828 6.787 1.00 96.19 81 ALA A N 1
ATOM 676 C CA . ALA A 1 81 ? -6.396 -11.271 5.573 1.00 96.19 81 ALA A CA 1
ATOM 677 C C . ALA A 1 81 ? -5.346 -10.565 4.695 1.00 96.19 81 ALA A C 1
ATOM 679 O O . ALA A 1 81 ? -5.337 -10.739 3.481 1.00 96.19 81 ALA A O 1
ATOM 680 N N . LEU A 1 82 ? -4.397 -9.841 5.298 1.00 94.56 82 LEU A N 1
ATOM 681 C CA . LEU A 1 82 ? -3.272 -9.241 4.577 1.00 94.56 82 LEU A CA 1
ATOM 682 C C . LEU A 1 82 ? -2.343 -10.300 3.959 1.00 94.56 82 LEU A C 1
ATOM 684 O O . LEU A 1 82 ? -1.892 -10.148 2.822 1.00 94.56 82 LEU A O 1
ATOM 688 N N . ASP A 1 83 ? -2.041 -11.379 4.683 1.00 91.69 83 ASP A N 1
ATOM 689 C CA . ASP A 1 83 ? -1.253 -12.503 4.159 1.00 91.69 83 ASP A CA 1
ATOM 690 C C . ASP A 1 83 ? -1.966 -13.183 2.966 1.00 91.69 83 ASP A C 1
ATOM 692 O O . ASP A 1 83 ? -1.304 -13.579 2.008 1.00 91.69 83 ASP A O 1
ATOM 696 N N . GLU A 1 84 ? -3.301 -13.216 2.979 1.00 93.19 84 GLU A N 1
ATOM 697 C CA . GLU A 1 84 ? -4.179 -13.804 1.954 1.00 93.19 84 GLU A CA 1
ATOM 698 C C . GLU A 1 84 ? -4.582 -12.835 0.821 1.00 93.19 84 GLU A C 1
ATOM 700 O O . GLU A 1 84 ? -5.297 -13.235 -0.092 1.00 93.19 84 GLU A O 1
ATOM 705 N N . ASN A 1 85 ? -4.124 -11.575 0.840 1.00 93.31 85 ASN A N 1
ATOM 706 C CA . ASN A 1 85 ? -4.562 -10.501 -0.076 1.00 93.31 85 ASN A CA 1
ATOM 707 C C . ASN A 1 85 ? -6.077 -10.196 -0.036 1.00 93.31 85 ASN A C 1
ATOM 709 O O . ASN A 1 85 ? -6.638 -9.665 -0.991 1.00 93.31 85 ASN A O 1
ATOM 713 N N . ASN A 1 86 ? -6.751 -10.492 1.073 1.00 94.81 86 ASN A N 1
ATOM 714 C CA . ASN A 1 86 ? -8.184 -10.279 1.237 1.00 94.81 86 ASN A CA 1
ATOM 715 C C . ASN A 1 86 ? -8.479 -8.870 1.782 1.00 94.81 86 ASN A C 1
ATOM 717 O O . ASN A 1 86 ? -8.724 -8.676 2.975 1.00 94.81 86 ASN A O 1
ATOM 721 N N . ILE A 1 87 ? -8.431 -7.872 0.897 1.00 94.25 87 ILE A N 1
ATOM 722 C CA . ILE A 1 87 ? -8.696 -6.463 1.237 1.00 94.25 87 ILE A CA 1
ATOM 723 C C . ILE A 1 87 ? -10.106 -6.235 1.817 1.00 94.25 87 ILE A C 1
ATOM 725 O O . ILE A 1 87 ? -10.194 -5.515 2.816 1.00 94.25 87 ILE A O 1
ATOM 729 N N . PRO A 1 88 ? -11.187 -6.860 1.301 1.00 95.06 88 PRO A N 1
ATOM 730 C CA . PRO A 1 88 ? -12.527 -6.691 1.869 1.00 95.06 88 PRO A CA 1
ATOM 731 C C . PRO A 1 88 ? -12.617 -7.058 3.356 1.00 95.06 88 PRO A C 1
ATOM 733 O O . PRO A 1 88 ? -13.200 -6.314 4.143 1.00 95.06 88 PRO A O 1
ATOM 736 N N . VAL A 1 89 ? -11.978 -8.158 3.775 1.00 96.69 89 VAL A N 1
ATOM 737 C CA . VAL A 1 89 ? -11.944 -8.551 5.196 1.00 96.69 89 VAL A CA 1
ATOM 738 C C . VAL A 1 89 ? -11.184 -7.528 6.041 1.00 96.69 89 VAL A C 1
ATOM 740 O O . VAL A 1 89 ? -11.591 -7.237 7.165 1.00 96.69 89 VAL A O 1
ATOM 743 N N . ILE A 1 90 ? -10.103 -6.940 5.514 1.00 97.00 90 ILE A N 1
ATOM 744 C CA . ILE A 1 90 ? -9.389 -5.864 6.216 1.00 97.00 90 ILE A CA 1
ATOM 745 C C . ILE A 1 90 ? -10.315 -4.658 6.402 1.00 97.00 90 ILE A C 1
ATOM 747 O O . ILE A 1 90 ? -10.433 -4.161 7.518 1.00 97.00 90 ILE A O 1
ATOM 751 N N . GLN A 1 91 ? -10.995 -4.209 5.344 1.00 96.00 91 GLN A N 1
ATOM 752 C CA . GLN A 1 91 ? -11.913 -3.066 5.405 1.00 96.00 91 GLN A CA 1
ATOM 753 C C . GLN A 1 91 ? -13.044 -3.294 6.416 1.00 96.00 91 GLN A C 1
ATOM 755 O O . GLN 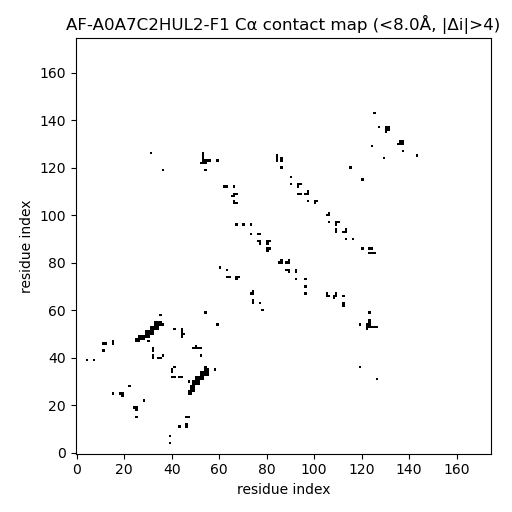A 1 91 ? -13.305 -2.422 7.243 1.00 96.00 91 GLN A O 1
ATOM 760 N N . GLN A 1 92 ? -13.652 -4.483 6.411 1.00 96.88 92 GLN A N 1
ATOM 761 C CA . GLN A 1 92 ? -14.705 -4.854 7.357 1.00 96.88 92 GLN A CA 1
ATOM 762 C C . GLN A 1 92 ? -14.225 -4.800 8.815 1.00 96.88 92 GLN A C 1
ATOM 764 O O . GLN A 1 92 ? -14.914 -4.264 9.682 1.00 96.88 92 GLN A O 1
ATOM 769 N N . GLU A 1 93 ? -13.044 -5.348 9.105 1.00 97.81 93 GLU A N 1
ATOM 770 C CA . GLU A 1 93 ? -12.499 -5.359 10.465 1.00 97.81 93 GLU A CA 1
ATOM 771 C C . GLU A 1 93 ? -12.067 -3.960 10.934 1.00 97.81 93 GLU A C 1
ATOM 773 O O . GLU A 1 93 ? -12.180 -3.670 12.125 1.00 97.81 93 GLU A O 1
ATOM 778 N N . ILE A 1 94 ? -11.619 -3.081 10.027 1.00 97.75 94 ILE A N 1
ATOM 779 C CA . ILE A 1 94 ? -11.349 -1.669 10.349 1.00 97.75 94 ILE A CA 1
ATOM 780 C C . ILE A 1 94 ? -12.642 -0.914 10.665 1.00 97.75 94 ILE A C 1
ATOM 782 O O . ILE A 1 94 ? -12.674 -0.176 11.648 1.00 97.75 94 ILE A O 1
ATOM 786 N N . GLU A 1 95 ? -13.713 -1.129 9.898 1.00 96.69 95 GLU A N 1
ATOM 787 C CA . GLU A 1 95 ? -15.008 -0.494 10.165 1.00 96.69 95 GLU A CA 1
ATOM 788 C C . GLU A 1 95 ? -15.593 -0.955 11.507 1.00 96.69 95 GLU A C 1
ATOM 790 O O . GLU A 1 95 ? -16.019 -0.148 12.328 1.00 96.69 95 GLU A O 1
ATOM 795 N N . ALA A 1 96 ? -15.518 -2.252 11.802 1.00 96.62 96 ALA A N 1
ATOM 796 C CA . ALA A 1 96 ? -15.954 -2.771 13.092 1.00 96.62 96 ALA A CA 1
ATOM 797 C C . ALA A 1 96 ? -15.080 -2.264 14.261 1.00 96.62 96 ALA A C 1
ATOM 799 O O . ALA A 1 96 ? -15.600 -1.979 15.338 1.00 96.62 96 ALA A O 1
ATOM 800 N N . ALA A 1 97 ? -13.768 -2.092 14.057 1.00 97.12 97 ALA A N 1
ATOM 801 C CA . ALA A 1 97 ? -12.873 -1.512 15.060 1.00 97.12 97 ALA A CA 1
ATOM 802 C C . ALA A 1 97 ? -13.171 -0.029 15.351 1.00 97.12 97 ALA A C 1
ATOM 804 O O . ALA A 1 97 ? -12.931 0.420 16.472 1.00 97.12 97 ALA A O 1
ATOM 805 N N . LEU A 1 98 ? -13.702 0.733 14.385 1.00 96.69 98 LEU A N 1
ATOM 806 C CA . LEU A 1 98 ? -14.108 2.129 14.606 1.00 96.69 98 LEU A CA 1
ATOM 807 C C . LEU A 1 98 ? -15.210 2.247 15.666 1.00 96.69 98 LEU A C 1
ATOM 809 O O . LEU A 1 98 ? -15.172 3.181 16.466 1.00 96.69 98 LEU A O 1
ATOM 813 N N . GLY A 1 99 ? -16.144 1.290 15.710 1.00 93.88 99 GLY A N 1
ATOM 814 C CA . GLY A 1 99 ? -17.209 1.239 16.719 1.00 93.88 99 GLY A CA 1
ATOM 815 C C . GLY A 1 99 ? -16.729 0.882 18.131 1.00 93.88 99 GLY A C 1
ATOM 816 O O . GLY A 1 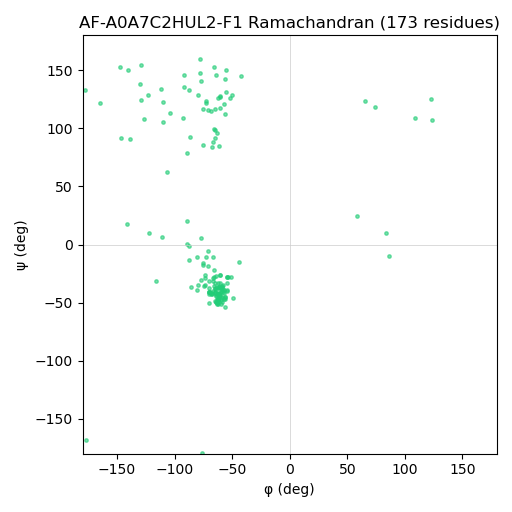99 ? -17.418 1.170 19.104 1.00 93.88 99 GLY A O 1
ATOM 817 N N . GLU A 1 100 ? -15.538 0.293 18.255 1.00 93.88 100 GLU A N 1
ATOM 818 C CA . GLU A 1 100 ? -14.940 -0.166 19.519 1.00 93.88 100 GLU A CA 1
ATOM 819 C C . GLU A 1 100 ? -13.727 0.677 19.943 1.00 93.88 100 GLU A C 1
ATOM 821 O O . GLU A 1 100 ? -13.010 0.321 20.882 1.00 93.88 100 GLU A O 1
ATOM 826 N N . ALA A 1 101 ? -13.441 1.770 19.230 1.00 93.75 101 ALA A N 1
ATOM 827 C CA . ALA A 1 101 ? -12.259 2.583 19.475 1.00 93.75 101 ALA A CA 1
ATOM 828 C C . ALA A 1 101 ? -12.283 3.160 20.900 1.00 93.75 101 ALA A C 1
ATOM 830 O O . ALA A 1 101 ? -13.143 3.962 21.250 1.00 93.75 101 ALA A O 1
ATOM 831 N N . GLY A 1 102 ? -11.300 2.780 21.722 1.00 90.19 102 GLY A N 1
ATOM 832 C CA . GLY A 1 102 ? -11.262 3.171 23.136 1.00 90.19 102 GLY A CA 1
ATOM 833 C C . GLY A 1 102 ? -10.733 4.586 23.385 1.00 90.19 102 GLY A C 1
ATOM 834 O O . GLY A 1 102 ? -10.792 5.076 24.508 1.00 90.19 102 GLY A O 1
ATOM 835 N N . THR A 1 103 ? -10.165 5.238 22.364 1.00 95.06 103 THR A N 1
ATOM 836 C CA . THR A 1 103 ? -9.618 6.601 22.453 1.00 95.06 103 THR A CA 1
ATOM 837 C C . THR A 1 103 ? -9.797 7.341 21.132 1.00 95.06 103 THR A C 1
ATOM 839 O O . THR A 1 103 ? -9.746 6.721 20.067 1.00 95.06 103 THR A O 1
ATOM 842 N N . GLU A 1 104 ? -9.886 8.673 21.176 1.00 95.62 104 GLU A N 1
ATOM 843 C CA . GLU A 1 104 ? -9.977 9.481 19.950 1.00 95.62 104 GLU A CA 1
ATOM 844 C C . GLU A 1 104 ? -8.759 9.317 19.039 1.00 95.62 104 GLU A C 1
ATOM 846 O O . GLU A 1 104 ? -8.894 9.161 17.831 1.00 95.62 104 GLU A O 1
AT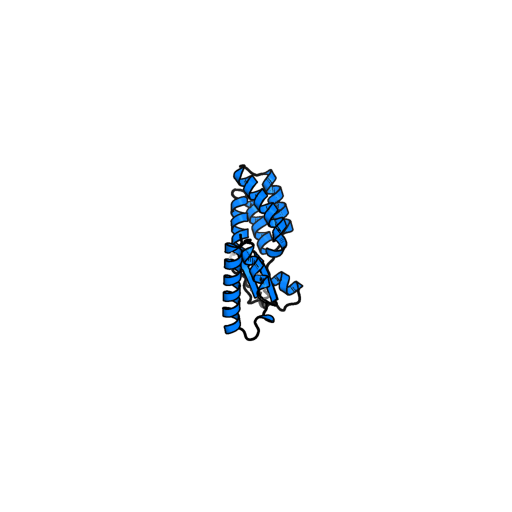OM 851 N N . LYS A 1 105 ? -7.557 9.204 19.613 1.00 95.62 105 LYS A N 1
ATOM 852 C CA . LYS A 1 105 ? -6.339 8.931 18.837 1.00 95.62 105 LYS A CA 1
ATOM 853 C C . LYS A 1 105 ? -6.399 7.591 18.095 1.00 95.62 105 LYS A C 1
ATOM 855 O O . LYS A 1 105 ? -5.850 7.455 17.003 1.00 95.62 105 LYS A O 1
ATOM 860 N N . GLN A 1 106 ? -7.006 6.568 18.696 1.00 95.75 106 GLN A N 1
ATOM 861 C CA . GLN A 1 106 ? -7.204 5.283 18.027 1.00 95.75 106 GLN A CA 1
ATOM 862 C C . GLN A 1 106 ? -8.238 5.402 16.906 1.00 95.75 106 GLN A C 1
ATOM 864 O O . GLN A 1 106 ? -8.003 4.886 15.815 1.00 95.75 106 GLN A O 1
ATOM 869 N N . LYS A 1 107 ? -9.337 6.115 17.159 1.00 97.19 107 LYS A N 1
ATOM 870 C CA . LYS A 1 107 ? -10.384 6.378 16.172 1.00 97.19 107 LYS A CA 1
ATOM 871 C C . LYS A 1 107 ? -9.839 7.131 14.958 1.00 97.19 107 LYS A C 1
ATOM 873 O O . LYS A 1 107 ? -10.025 6.678 13.837 1.00 97.19 107 LYS A O 1
ATOM 878 N N . GLU A 1 108 ? -9.072 8.197 15.173 1.00 97.12 108 GLU A N 1
ATOM 879 C CA . GLU A 1 108 ? -8.396 8.962 14.117 1.00 97.12 108 GLU A CA 1
ATOM 880 C C . GLU A 1 108 ? -7.482 8.068 13.264 1.00 97.12 108 GLU A C 1
ATOM 882 O O . GLU A 1 108 ? -7.534 8.092 12.036 1.00 97.12 108 GLU A O 1
ATOM 887 N N . ARG A 1 109 ? -6.681 7.202 13.899 1.00 96.50 109 ARG A N 1
ATOM 888 C CA . ARG A 1 109 ? -5.829 6.241 13.177 1.00 96.50 109 ARG A CA 1
ATOM 889 C C . ARG A 1 109 ? -6.633 5.282 12.310 1.00 96.50 109 ARG A C 1
ATOM 891 O O . ARG A 1 109 ? -6.213 4.992 11.194 1.00 96.50 109 ARG A O 1
ATOM 898 N N . LEU A 1 110 ? -7.747 4.770 12.826 1.00 97.81 110 LEU A N 1
ATOM 899 C CA . LEU A 1 110 ? -8.627 3.866 12.091 1.00 97.81 110 LEU A CA 1
ATOM 900 C C . LEU A 1 110 ? -9.309 4.581 10.914 1.00 97.81 110 LEU A C 1
ATOM 902 O O . LEU A 1 110 ? -9.370 4.009 9.829 1.00 97.81 110 LEU A O 1
ATOM 906 N N . LEU A 1 111 ? -9.736 5.837 11.086 1.00 97.31 111 LEU A N 1
ATOM 907 C CA . LEU A 1 111 ? -10.308 6.661 10.014 1.00 97.31 111 LEU A CA 1
ATOM 908 C C . LEU A 1 111 ? -9.287 6.917 8.899 1.00 97.31 111 LEU A C 1
ATOM 910 O O . LEU A 1 111 ? -9.556 6.604 7.739 1.00 97.31 111 LEU A O 1
ATOM 914 N N . ASN A 1 112 ? -8.085 7.373 9.259 1.00 95.25 112 ASN A N 1
ATOM 915 C CA . ASN A 1 112 ? -6.994 7.605 8.309 1.00 95.25 112 ASN A CA 1
ATOM 916 C C . ASN A 1 112 ? -6.628 6.324 7.542 1.00 95.25 112 ASN A C 1
ATOM 918 O O . ASN A 1 112 ? -6.328 6.348 6.347 1.00 95.25 112 ASN A O 1
ATOM 922 N N . LEU A 1 113 ? -6.651 5.180 8.228 1.00 95.31 113 LEU A N 1
ATOM 923 C CA . LEU A 1 113 ? -6.377 3.886 7.619 1.00 95.31 113 LEU A CA 1
ATOM 924 C C . LEU A 1 113 ? -7.502 3.450 6.674 1.00 95.31 113 LEU A C 1
ATOM 926 O O . LEU A 1 113 ? -7.204 2.954 5.592 1.00 95.31 113 LEU A O 1
ATOM 930 N N . ARG A 1 114 ? -8.772 3.667 7.035 1.00 95.94 114 ARG A N 1
ATOM 931 C CA . ARG A 1 114 ? -9.928 3.399 6.168 1.00 95.94 114 ARG A CA 1
ATOM 932 C C . ARG A 1 114 ? -9.842 4.195 4.866 1.00 95.94 114 ARG A C 1
ATOM 934 O O . ARG A 1 114 ? -9.960 3.614 3.790 1.00 95.94 114 ARG A O 1
ATOM 941 N N . GLU A 1 115 ? -9.581 5.497 4.955 1.00 94.38 115 GLU A N 1
ATOM 942 C CA . GLU A 1 115 ? -9.414 6.368 3.783 1.00 94.38 115 GLU A CA 1
ATOM 943 C C . GLU A 1 115 ? -8.241 5.922 2.910 1.00 94.38 115 GLU A C 1
ATOM 945 O O . GLU A 1 115 ? -8.357 5.826 1.686 1.00 94.38 115 GLU A O 1
ATOM 950 N N . ARG A 1 116 ? -7.113 5.565 3.535 1.00 91.38 116 ARG A N 1
ATOM 951 C CA . ARG A 1 116 ? -5.964 5.036 2.802 1.00 91.38 116 ARG A CA 1
ATOM 952 C C . ARG A 1 116 ? -6.299 3.728 2.093 1.00 91.38 116 ARG A C 1
ATOM 954 O O . ARG A 1 116 ? -5.995 3.607 0.912 1.00 91.38 116 ARG A O 1
ATOM 961 N N . LEU A 1 117 ? -6.932 2.772 2.775 1.00 92.75 117 LEU A N 1
ATOM 962 C CA . LEU A 1 117 ? -7.333 1.485 2.198 1.00 92.75 117 LEU A CA 1
ATOM 963 C C . LEU A 1 117 ? -8.272 1.662 1.000 1.00 92.75 117 LEU A C 1
ATOM 965 O O . LEU A 1 117 ? -8.147 0.918 0.033 1.00 92.75 117 LEU A O 1
ATOM 969 N N . ALA A 1 118 ? -9.171 2.648 1.034 1.00 91.38 118 ALA A N 1
ATOM 970 C CA . ALA A 1 118 ? -10.026 2.968 -0.107 1.00 91.38 118 ALA A CA 1
ATOM 971 C C . ALA A 1 118 ? -9.218 3.476 -1.315 1.00 91.38 118 ALA A C 1
ATOM 973 O O . ALA A 1 118 ? -9.504 3.104 -2.447 1.00 91.38 118 ALA A O 1
ATOM 974 N N . ARG A 1 119 ? -8.176 4.282 -1.076 1.00 90.38 119 ARG A N 1
ATOM 975 C CA . ARG A 1 119 ? -7.330 4.854 -2.137 1.00 90.38 119 ARG A CA 1
ATOM 976 C C . ARG A 1 119 ? -6.287 3.883 -2.694 1.00 90.38 119 ARG A C 1
ATOM 978 O O . ARG A 1 119 ? -5.938 3.981 -3.864 1.00 90.38 119 ARG A O 1
ATOM 985 N N . VAL A 1 120 ? -5.727 2.998 -1.864 1.00 89.62 120 VAL A N 1
ATOM 986 C CA . VAL A 1 120 ? -4.566 2.161 -2.239 1.00 89.62 120 VAL A CA 1
ATOM 987 C C . VAL A 1 120 ? -4.803 0.660 -2.120 1.00 89.62 120 VAL A C 1
ATOM 989 O O . VAL A 1 120 ? -3.850 -0.108 -2.235 1.00 89.62 120 VAL A O 1
ATOM 992 N N . GLY A 1 121 ? -6.049 0.236 -1.894 1.00 87.00 121 GLY A N 1
ATOM 993 C CA . GLY A 1 121 ? -6.422 -1.160 -1.650 1.00 87.00 121 GLY A CA 1
ATOM 994 C C . GLY A 1 121 ? -5.853 -2.137 -2.676 1.00 87.00 121 GLY A C 1
ATOM 995 O O . GLY A 1 121 ? -5.253 -3.141 -2.302 1.00 87.00 121 GLY A O 1
ATOM 996 N N . GLU A 1 122 ? -5.950 -1.800 -3.961 1.00 88.94 122 GLU A N 1
ATOM 997 C CA . GLU A 1 122 ? -5.404 -2.615 -5.050 1.00 88.94 122 GLU A CA 1
ATOM 998 C C . GLU A 1 122 ? -3.880 -2.777 -4.952 1.00 88.94 122 GLU A C 1
ATOM 1000 O O . GLU A 1 122 ? -3.350 -3.875 -5.100 1.00 88.94 122 GLU A O 1
ATOM 1005 N N . PHE A 1 123 ? -3.158 -1.705 -4.618 1.00 92.50 123 PHE A N 1
ATOM 1006 C CA . PHE A 1 123 ? -1.698 -1.727 -4.519 1.00 92.50 123 PHE A CA 1
ATOM 1007 C C . PHE A 1 123 ? -1.184 -2.475 -3.285 1.00 92.50 123 PHE A C 1
ATOM 1009 O O . PHE A 1 123 ? 0.017 -2.725 -3.196 1.00 92.50 123 PHE A O 1
ATOM 1016 N N . ILE A 1 124 ? -2.056 -2.831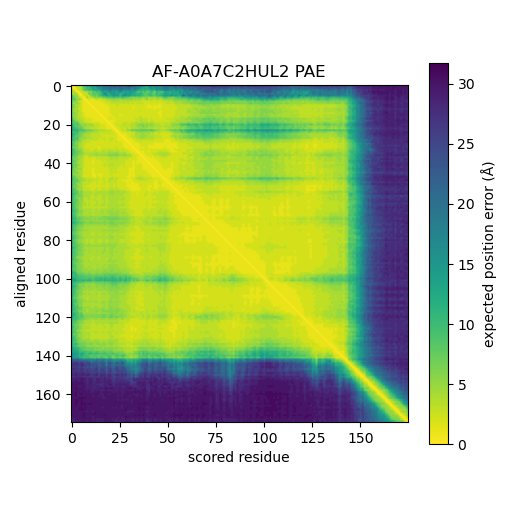 -2.333 1.00 92.50 124 ILE A N 1
ATOM 1017 C CA . ILE A 1 124 ? -1.719 -3.706 -1.199 1.00 92.50 124 ILE A CA 1
ATOM 1018 C C . ILE A 1 124 ? -1.667 -5.170 -1.641 1.00 92.50 124 ILE A C 1
ATOM 1020 O O . ILE A 1 124 ? -0.877 -5.942 -1.087 1.00 92.50 124 ILE A O 1
ATOM 1024 N N . ILE A 1 125 ? -2.471 -5.548 -2.641 1.00 92.38 125 ILE A N 1
ATOM 1025 C CA . ILE A 1 125 ? -2.456 -6.894 -3.211 1.00 92.38 125 ILE A CA 1
ATOM 1026 C C . ILE A 1 125 ? -1.069 -7.148 -3.788 1.00 92.38 125 ILE A C 1
ATOM 1028 O O . ILE A 1 125 ? -0.547 -6.357 -4.577 1.00 92.38 125 ILE A O 1
ATOM 1032 N N . ASP A 1 126 ? -0.475 -8.263 -3.369 1.00 91.81 126 ASP A N 1
ATOM 1033 C CA . ASP A 1 126 ? 0.866 -8.663 -3.769 1.00 91.81 126 ASP A CA 1
ATOM 1034 C C . ASP A 1 126 ? 0.997 -8.645 -5.295 1.00 91.81 126 ASP A C 1
ATOM 1036 O O . ASP A 1 126 ? 0.218 -9.287 -6.005 1.00 91.81 126 ASP A O 1
ATOM 1040 N N . TYR A 1 127 ? 1.997 -7.919 -5.792 1.00 92.56 127 TYR A N 1
ATOM 1041 C CA . TYR A 1 127 ? 2.229 -7.711 -7.216 1.00 92.56 127 TYR A CA 1
ATOM 1042 C C . TYR A 1 127 ? 2.305 -9.031 -7.989 1.00 92.56 127 TYR A C 1
ATOM 1044 O O . TYR A 1 127 ? 1.927 -9.080 -9.149 1.00 92.56 127 TYR A O 1
ATOM 1052 N N . ARG A 1 128 ? 2.722 -10.132 -7.353 1.00 91.38 128 ARG A N 1
ATOM 1053 C CA . ARG A 1 128 ? 2.791 -11.459 -7.979 1.00 91.38 128 ARG A CA 1
ATOM 1054 C C . ARG A 1 128 ? 1.418 -12.025 -8.323 1.00 91.38 128 ARG A C 1
ATOM 1056 O O . ARG A 1 128 ? 1.306 -12.765 -9.294 1.00 91.38 128 ARG A O 1
ATOM 1063 N N . VAL A 1 129 ? 0.388 -11.703 -7.542 1.00 91.88 129 VAL A N 1
ATOM 1064 C CA . VAL A 1 129 ? -1.002 -12.066 -7.861 1.00 91.88 129 VAL A CA 1
ATOM 1065 C C . VAL A 1 129 ? -1.465 -11.250 -9.063 1.00 91.88 129 VAL A C 1
ATOM 1067 O O . VAL A 1 129 ? -1.863 -11.833 -10.066 1.00 91.88 129 VAL A O 1
ATOM 1070 N N . ARG A 1 130 ? -1.264 -9.928 -9.015 1.00 93.25 130 ARG A N 1
ATOM 1071 C CA . ARG A 1 130 ? -1.625 -9.002 -10.102 1.00 93.25 130 ARG A CA 1
ATOM 1072 C C . ARG A 1 130 ? -0.909 -9.328 -11.417 1.00 93.25 130 ARG A C 1
ATOM 1074 O O . ARG A 1 130 ? -1.495 -9.263 -12.489 1.00 93.25 130 ARG A O 1
ATOM 1081 N N . LEU A 1 131 ? 0.353 -9.749 -11.347 1.00 93.69 131 LEU A N 1
ATOM 1082 C CA . LEU A 1 131 ? 1.117 -10.190 -12.511 1.00 93.69 131 LEU A CA 1
ATOM 1083 C C . LEU A 1 131 ? 0.585 -11.487 -13.115 1.00 93.69 131 LEU A C 1
ATOM 1085 O O . LEU A 1 131 ? 0.500 -11.585 -14.336 1.00 93.69 131 LEU A O 1
ATOM 1089 N N . LYS A 1 132 ? 0.205 -12.467 -12.288 1.00 93.25 132 LYS A N 1
ATOM 1090 C CA . LYS A 1 132 ? -0.426 -13.700 -12.781 1.00 93.25 132 LYS A CA 1
ATOM 1091 C C . LYS A 1 132 ? -1.757 -13.405 -13.466 1.00 93.25 132 LYS A C 1
ATOM 1093 O O . LYS A 1 132 ? -2.011 -13.947 -14.535 1.00 93.25 132 LYS A O 1
ATOM 1098 N N . GLU A 1 133 ? -2.571 -12.529 -12.881 1.00 93.06 133 GLU A N 1
ATOM 1099 C CA . GLU A 1 133 ? -3.836 -12.071 -13.472 1.00 93.06 133 GLU A CA 1
ATOM 1100 C C . GLU A 1 133 ? -3.613 -11.346 -14.806 1.00 93.06 133 GLU A C 1
ATOM 1102 O O . GLU A 1 133 ? -4.367 -11.551 -15.752 1.00 93.06 133 GLU A O 1
ATOM 1107 N N . ALA A 1 134 ? -2.521 -10.585 -14.925 1.00 91.25 134 ALA A N 1
ATOM 1108 C CA . ALA A 1 134 ? -2.089 -9.951 -16.171 1.00 91.25 134 ALA A CA 1
ATOM 1109 C C . ALA A 1 134 ? -1.402 -10.912 -17.171 1.00 91.25 134 ALA A C 1
ATOM 1111 O O . ALA A 1 134 ? -0.894 -10.467 -18.199 1.00 91.25 134 ALA A O 1
ATOM 1112 N N . GLY A 1 135 ? -1.365 -12.221 -16.891 1.00 93.31 135 GLY A N 1
ATOM 1113 C CA . GLY A 1 135 ? -0.846 -13.249 -17.799 1.00 93.31 135 GLY A CA 1
ATOM 1114 C C . GLY A 1 135 ? 0.672 -13.451 -17.766 1.00 93.31 135 GLY A C 1
ATOM 1115 O O . GLY A 1 135 ? 1.212 -14.175 -18.602 1.00 93.31 135 GLY A O 1
ATOM 1116 N N . TYR A 1 136 ? 1.381 -12.848 -16.810 1.00 91.38 136 TYR A N 1
ATOM 1117 C CA . TYR A 1 136 ? 2.816 -13.072 -16.653 1.00 91.38 136 TYR A CA 1
ATOM 1118 C C . TYR A 1 136 ? 3.092 -14.421 -15.988 1.00 91.38 136 TYR A C 1
ATOM 1120 O O . TYR A 1 136 ? 2.448 -14.811 -15.011 1.00 91.38 136 TYR A O 1
ATOM 1128 N N . ASN A 1 137 ? 4.133 -15.105 -16.464 1.00 90.69 137 ASN A N 1
ATOM 1129 C CA . ASN A 1 137 ? 4.713 -16.211 -15.718 1.00 90.69 137 ASN A CA 1
ATOM 1130 C C . ASN A 1 137 ? 5.455 -15.644 -14.501 1.00 90.69 137 ASN A C 1
ATOM 1132 O O . ASN A 1 137 ? 6.431 -14.914 -14.662 1.00 90.69 137 ASN A O 1
ATOM 1136 N N . VAL A 1 138 ? 4.986 -15.973 -13.298 1.00 89.38 138 VAL A N 1
ATOM 1137 C CA . VAL A 1 138 ? 5.584 -15.512 -12.040 1.00 89.38 138 VAL A CA 1
ATOM 1138 C C . VAL A 1 138 ? 6.253 -16.693 -11.342 1.00 89.38 138 VAL A C 1
ATOM 1140 O O . VAL A 1 138 ? 5.546 -17.535 -10.771 1.00 89.38 138 VAL A O 1
ATOM 1143 N N . PRO A 1 139 ? 7.594 -16.762 -11.365 1.00 85.94 139 PRO A N 1
ATOM 1144 C CA . PRO A 1 139 ? 8.327 -17.860 -10.765 1.00 85.94 139 PRO A CA 1
ATOM 1145 C C . PRO A 1 139 ? 8.143 -17.947 -9.236 1.00 85.94 139 PRO A C 1
ATOM 1147 O O . PRO A 1 139 ? 8.037 -16.914 -8.565 1.00 85.94 139 PRO A O 1
ATOM 1150 N N . PRO A 1 140 ? 8.120 -19.157 -8.643 1.00 77.19 140 PRO A N 1
ATOM 1151 C CA . PRO A 1 140 ? 7.961 -19.340 -7.196 1.00 77.19 140 PRO A CA 1
ATOM 1152 C C . PRO A 1 140 ? 9.070 -18.695 -6.351 1.00 77.19 140 PRO A C 1
ATOM 1154 O O . PRO A 1 140 ? 8.850 -18.365 -5.184 1.00 77.19 140 PRO A O 1
ATOM 1157 N N . GLU A 1 141 ? 10.264 -18.530 -6.917 1.00 80.50 141 GLU A N 1
ATOM 1158 C CA . GLU A 1 141 ? 11.426 -17.933 -6.264 1.00 80.50 141 GLU A CA 1
ATOM 1159 C C . GLU A 1 141 ? 11.344 -16.411 -6.138 1.00 80.50 141 GLU A C 1
ATOM 1161 O O . GLU A 1 141 ? 12.081 -15.839 -5.331 1.00 80.50 141 GLU A O 1
ATOM 1166 N N . TRP A 1 142 ? 10.441 -15.750 -6.876 1.00 79.50 142 TRP A N 1
ATOM 1167 C CA . TRP A 1 142 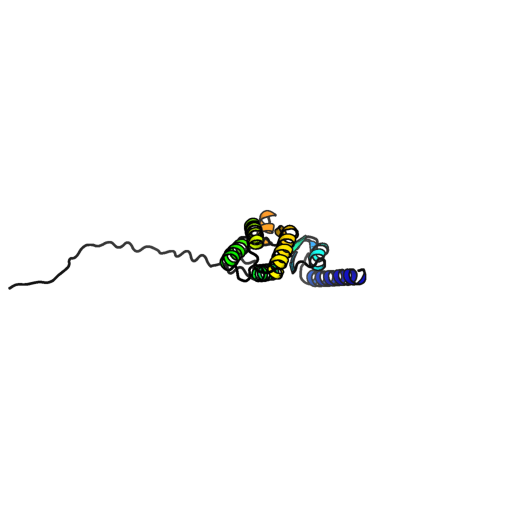? 10.181 -14.325 -6.697 1.00 79.50 142 TRP A CA 1
ATOM 1168 C C . TRP A 1 142 ? 9.586 -14.117 -5.308 1.00 79.50 142 TRP A C 1
ATOM 1170 O O . TRP A 1 142 ? 8.398 -14.353 -5.060 1.00 79.50 142 TRP A O 1
ATOM 1180 N N . ARG A 1 143 ? 10.435 -13.716 -4.361 1.00 61.75 143 ARG A N 1
ATOM 1181 C CA . ARG A 1 143 ? 10.024 -13.441 -2.987 1.00 61.75 143 ARG A CA 1
ATOM 1182 C C . ARG A 1 143 ? 9.558 -11.996 -2.873 1.00 61.75 143 ARG A C 1
ATOM 1184 O O . ARG A 1 143 ? 10.261 -11.078 -3.275 1.00 61.75 143 ARG A O 1
ATOM 1191 N N . GLY A 1 144 ? 8.406 -11.795 -2.240 1.00 56.94 144 GLY A N 1
ATOM 1192 C CA . GLY A 1 144 ? 8.183 -10.573 -1.472 1.00 56.94 144 GLY A CA 1
ATOM 1193 C C . GLY A 1 144 ? 8.910 -10.692 -0.129 1.00 56.94 144 GLY A C 1
ATOM 1194 O O . GLY A 1 144 ? 8.977 -11.795 0.418 1.00 56.94 144 GLY A O 1
ATOM 1195 N N . GLU A 1 145 ? 9.398 -9.575 0.418 1.00 48.97 145 GLU A N 1
ATOM 1196 C CA . GLU A 1 145 ? 10.198 -9.432 1.658 1.00 48.97 145 GLU A CA 1
ATOM 1197 C C . GLU A 1 145 ? 9.695 -10.253 2.877 1.00 48.97 145 GLU A C 1
ATOM 1199 O O . GLU A 1 145 ? 10.418 -10.432 3.853 1.00 48.97 145 GLU A O 1
ATOM 1204 N N . ARG A 1 146 ? 8.460 -10.784 2.879 1.00 43.31 146 ARG A N 1
ATOM 1205 C CA . ARG A 1 146 ? 7.890 -11.520 4.025 1.00 43.31 146 ARG A CA 1
ATOM 1206 C C . ARG A 1 146 ? 7.020 -12.747 3.742 1.00 43.31 146 ARG A C 1
ATOM 1208 O O . ARG A 1 146 ? 6.345 -13.210 4.662 1.00 43.31 146 ARG A O 1
ATOM 1215 N N . GLN A 1 147 ? 7.048 -13.351 2.555 1.00 45.50 147 GLN A N 1
ATOM 1216 C CA . GLN A 1 147 ? 6.424 -14.674 2.413 1.00 45.50 147 GLN A CA 1
ATOM 1217 C C . GLN A 1 147 ? 7.409 -15.782 2.784 1.00 45.50 147 GLN A C 1
ATOM 1219 O O . GLN A 1 147 ? 8.171 -16.297 1.968 1.00 45.50 147 GLN A O 1
ATOM 1224 N N . ARG A 1 148 ? 7.354 -16.174 4.061 1.00 40.03 148 ARG A N 1
ATOM 1225 C CA . ARG A 1 148 ? 7.819 -17.483 4.516 1.00 40.03 148 ARG A CA 1
ATOM 1226 C C . ARG A 1 148 ? 6.901 -18.513 3.855 1.00 40.03 148 ARG A C 1
ATOM 1228 O O . ARG A 1 148 ? 5.827 -18.809 4.374 1.00 40.03 148 ARG A O 1
ATOM 1235 N N . VAL A 1 149 ? 7.285 -19.009 2.682 1.00 42.16 149 VAL A N 1
ATOM 1236 C CA . VAL A 1 149 ? 6.650 -20.190 2.095 1.00 42.16 149 VAL A CA 1
ATOM 1237 C C . VAL A 1 149 ? 6.797 -21.282 3.150 1.00 42.16 149 VAL A C 1
ATOM 1239 O O . VAL A 1 149 ? 7.920 -21.657 3.489 1.00 42.16 149 VAL A O 1
ATOM 1242 N N . LYS A 1 150 ? 5.695 -21.730 3.762 1.00 32.66 150 LYS A N 1
ATOM 1243 C CA . LYS A 1 150 ? 5.757 -22.968 4.537 1.00 32.66 150 LYS A CA 1
ATOM 1244 C C . LYS A 1 150 ? 6.051 -24.052 3.503 1.00 32.66 150 LYS A C 1
ATOM 1246 O O . LYS A 1 150 ? 5.230 -24.207 2.601 1.00 32.66 150 LYS A O 1
ATOM 1251 N N . PRO A 1 151 ? 7.201 -24.744 3.566 1.00 31.41 151 PRO A N 1
ATOM 1252 C CA . PRO A 1 151 ? 7.431 -25.858 2.668 1.00 31.41 151 PRO A CA 1
ATOM 1253 C C . PRO A 1 151 ? 6.281 -26.835 2.892 1.00 31.41 151 PRO A C 1
ATOM 1255 O O . PRO A 1 151 ? 6.047 -27.280 4.019 1.00 31.41 151 PRO A O 1
ATOM 1258 N N . THR A 1 152 ? 5.524 -27.125 1.840 1.00 34.94 152 THR A N 1
ATOM 1259 C CA . THR A 1 152 ? 4.643 -28.284 1.819 1.00 34.94 152 THR A CA 1
ATOM 1260 C C . THR A 1 152 ? 5.557 -29.499 1.816 1.00 34.94 152 THR A C 1
ATOM 1262 O O . THR A 1 152 ? 5.919 -30.025 0.768 1.00 34.94 152 THR A O 1
ATOM 1265 N N . TRP A 1 153 ? 6.001 -29.910 3.002 1.00 30.44 153 TRP A N 1
ATOM 1266 C CA . TRP A 1 153 ? 6.504 -31.255 3.207 1.00 30.44 153 TRP A CA 1
ATOM 1267 C C . TRP A 1 153 ? 5.311 -32.187 3.037 1.00 30.44 153 TRP A C 1
ATOM 1269 O O . TRP A 1 153 ? 4.599 -32.500 3.990 1.00 30.44 153 TRP A O 1
ATOM 1279 N N . THR A 1 154 ? 5.063 -32.602 1.801 1.00 31.83 154 THR A N 1
ATOM 1280 C CA . THR A 1 154 ? 4.276 -33.795 1.528 1.00 31.83 154 THR A CA 1
ATOM 1281 C C . THR A 1 154 ? 5.077 -34.945 2.123 1.00 31.83 154 THR A C 1
ATOM 1283 O O . THR A 1 154 ? 6.037 -35.418 1.516 1.00 31.83 154 THR A O 1
ATOM 1286 N N . SER A 1 155 ? 4.757 -35.360 3.353 1.00 34.00 155 SER A N 1
ATOM 1287 C CA . SER A 1 155 ? 5.288 -36.617 3.861 1.00 34.00 155 SER A CA 1
ATOM 1288 C C . SER A 1 155 ? 4.674 -37.716 3.002 1.00 34.00 155 SER A C 1
ATOM 1290 O O . SER A 1 155 ? 3.531 -38.122 3.217 1.00 34.00 155 SER A O 1
ATOM 1292 N N . LEU A 1 156 ? 5.430 -38.197 2.022 1.00 32.31 156 LEU A N 1
ATOM 1293 C CA . LEU A 1 156 ? 5.291 -39.560 1.544 1.00 32.31 156 LEU A CA 1
ATOM 1294 C C . LEU A 1 156 ? 5.608 -40.465 2.741 1.00 32.31 156 LEU A C 1
ATOM 1296 O O . LEU A 1 156 ? 6.743 -40.886 2.938 1.00 32.31 156 LEU A O 1
ATOM 1300 N N . ARG A 1 157 ? 4.606 -40.735 3.585 1.00 31.16 157 ARG A N 1
ATOM 1301 C CA . ARG A 1 157 ? 4.616 -41.943 4.408 1.00 31.16 157 ARG A CA 1
ATOM 1302 C C . ARG A 1 157 ? 4.269 -43.085 3.469 1.00 31.16 157 ARG A C 1
ATOM 1304 O O . ARG A 1 157 ? 3.109 -43.453 3.311 1.00 31.16 157 ARG A O 1
ATOM 1311 N N . THR A 1 158 ? 5.297 -43.605 2.811 1.00 34.38 158 THR A N 1
ATOM 1312 C CA . THR A 1 158 ? 5.300 -44.978 2.316 1.00 34.38 158 THR A CA 1
ATOM 1313 C C . THR A 1 158 ? 4.894 -45.897 3.463 1.00 34.38 158 THR A C 1
ATOM 1315 O O . THR A 1 158 ? 5.378 -45.768 4.588 1.00 34.38 158 THR A O 1
ATOM 1318 N N . GLY A 1 159 ? 3.905 -46.736 3.176 1.00 36.91 159 GLY A N 1
ATOM 1319 C CA . GLY A 1 159 ? 3.125 -47.442 4.170 1.00 36.91 159 GLY A CA 1
ATOM 1320 C C . GLY A 1 159 ? 3.900 -48.470 4.982 1.00 36.91 159 GLY A C 1
ATOM 1321 O O . GLY A 1 159 ? 4.832 -49.117 4.513 1.00 36.91 159 GLY A O 1
ATOM 1322 N N . TRP A 1 160 ? 3.398 -48.673 6.192 1.00 29.25 160 TRP A N 1
ATOM 1323 C CA . TRP A 1 160 ? 3.537 -49.920 6.918 1.00 29.25 160 TRP A CA 1
ATOM 1324 C C . TRP A 1 160 ? 2.128 -50.349 7.320 1.00 29.25 160 TRP A C 1
ATOM 1326 O O . TRP A 1 160 ? 1.471 -49.700 8.134 1.00 29.25 160 TRP A O 1
ATOM 1336 N N . ARG A 1 161 ? 1.624 -51.399 6.663 1.00 34.53 161 ARG A N 1
ATOM 1337 C CA . ARG A 1 161 ? 0.429 -52.119 7.103 1.00 34.53 161 ARG A CA 1
ATOM 1338 C C . ARG A 1 161 ? 0.849 -52.968 8.298 1.00 34.53 161 ARG A C 1
ATOM 1340 O O . ARG A 1 161 ? 1.682 -53.852 8.153 1.00 34.53 161 ARG A O 1
ATOM 1347 N N . SER A 1 162 ? 0.269 -52.691 9.460 1.00 33.81 162 SER A N 1
ATOM 1348 C CA . SER A 1 162 ? 0.235 -53.643 10.566 1.00 33.81 162 SER A CA 1
ATOM 1349 C C . SER A 1 162 ? -0.673 -54.809 10.164 1.00 33.81 162 SER A C 1
ATOM 1351 O O . SER A 1 162 ? -1.867 -54.622 9.926 1.00 33.81 162 SER A O 1
ATOM 1353 N N . THR A 1 163 ? -0.092 -55.999 10.039 1.00 40.53 163 THR A N 1
ATOM 1354 C CA . THR A 1 163 ? -0.805 -57.280 10.007 1.00 40.53 163 THR A CA 1
ATOM 1355 C C . THR A 1 163 ? -0.259 -58.154 11.124 1.00 40.53 163 THR A C 1
ATOM 1357 O O . THR A 1 163 ? 0.950 -58.352 11.203 1.00 40.53 163 THR A O 1
ATOM 1360 N N . GLY A 1 164 ? -1.168 -58.695 11.939 1.00 32.34 164 GLY A N 1
ATOM 1361 C CA . GLY A 1 164 ? -0.897 -59.603 13.058 1.00 32.34 164 GLY A CA 1
ATOM 1362 C C . GLY A 1 164 ? -1.130 -58.884 14.387 1.00 32.34 164 GLY A C 1
ATOM 1363 O O . GLY A 1 164 ? -0.400 -57.968 14.723 1.00 32.34 164 GLY A O 1
ATOM 1364 N N . GLY A 1 165 ? -2.163 -59.164 15.174 1.00 32.44 165 GLY A N 1
ATOM 1365 C CA . GLY A 1 165 ? -2.824 -60.447 15.393 1.00 32.44 165 GLY A CA 1
ATOM 1366 C C . GLY A 1 165 ? -2.748 -60.731 16.896 1.00 32.44 165 GLY A C 1
ATOM 1367 O O . GLY A 1 165 ? -1.678 -60.646 17.481 1.00 32.44 165 GLY A O 1
ATOM 1368 N N . LEU A 1 166 ? -3.908 -60.973 17.504 1.00 35.56 166 LEU A N 1
ATOM 1369 C CA . LEU A 1 166 ? -4.186 -61.119 18.935 1.00 35.56 166 LEU A CA 1
ATOM 1370 C C . LEU A 1 166 ? -3.170 -61.950 19.752 1.00 35.56 166 LEU A C 1
ATOM 1372 O O . LEU A 1 166 ? -2.763 -63.027 19.329 1.00 35.56 166 LEU A O 1
ATOM 1376 N N . GLY A 1 167 ? -2.941 -61.546 21.008 1.00 31.55 167 GLY A N 1
ATOM 1377 C CA . GLY A 1 167 ? -2.337 -62.378 22.057 1.00 31.55 167 GLY A CA 1
ATOM 1378 C C . GLY A 1 167 ? -2.553 -61.776 23.450 1.00 31.55 167 GLY A C 1
ATOM 1379 O O . GLY A 1 167 ? -2.228 -60.621 23.666 1.00 31.55 167 GLY A O 1
ATOM 1380 N N . ARG A 1 168 ? -3.188 -62.534 24.347 1.00 35.94 168 ARG A N 1
ATOM 1381 C CA . ARG A 1 168 ? -3.903 -62.114 25.566 1.00 35.94 168 ARG A CA 1
ATOM 1382 C C . ARG A 1 168 ? -3.041 -61.760 26.787 1.00 35.94 168 ARG A C 1
ATOM 1384 O O . ARG A 1 168 ? -1.923 -62.223 26.953 1.00 35.94 168 ARG A O 1
ATOM 1391 N N . MET A 1 169 ? -3.705 -60.994 27.652 1.00 30.83 169 MET A N 1
ATOM 1392 C CA . MET A 1 169 ? -3.454 -60.698 29.063 1.00 30.83 169 MET A CA 1
ATOM 1393 C C . MET A 1 169 ? -3.335 -61.938 29.975 1.00 30.83 169 MET A C 1
ATOM 1395 O O . MET A 1 169 ? -4.053 -62.917 29.787 1.00 30.83 169 MET A O 1
ATOM 1399 N N . THR A 1 170 ? -2.518 -61.735 31.020 1.00 42.91 170 THR A N 1
ATOM 1400 C CA . THR A 1 170 ? -2.518 -62.285 32.396 1.00 42.91 170 THR A CA 1
ATOM 1401 C C . THR A 1 170 ? -2.078 -63.726 32.665 1.00 42.91 170 THR A C 1
ATOM 1403 O O . THR A 1 170 ? -2.751 -64.685 32.297 1.00 42.91 170 THR A O 1
ATOM 1406 N N . ASP A 1 171 ? -1.002 -63.812 33.455 1.00 39.38 171 ASP A N 1
ATOM 1407 C CA . ASP A 1 171 ? -0.643 -64.901 34.367 1.00 39.38 171 ASP A CA 1
ATOM 1408 C C . ASP A 1 171 ? -1.760 -65.196 35.384 1.00 39.38 171 ASP A C 1
ATOM 1410 O O . ASP A 1 171 ? -2.350 -64.250 35.909 1.00 39.38 171 ASP A O 1
ATOM 1414 N N . TRP A 1 172 ? -1.977 -66.480 35.722 1.00 34.38 172 TRP A N 1
ATOM 1415 C CA . TRP A 1 172 ? -2.173 -66.987 37.098 1.00 34.38 172 TRP A CA 1
ATOM 1416 C C . TRP A 1 172 ? -2.349 -68.525 37.158 1.00 34.38 172 TRP A C 1
ATOM 1418 O O . TRP A 1 172 ? -3.185 -69.086 36.461 1.00 34.38 172 TRP A O 1
ATOM 1428 N N . MET A 1 173 ? -1.604 -69.133 38.096 1.00 34.50 173 MET A N 1
ATOM 1429 C CA . MET A 1 173 ? -1.810 -70.401 38.834 1.00 34.50 173 MET A CA 1
ATOM 1430 C C . MET A 1 173 ? -1.801 -71.777 38.132 1.00 34.50 173 MET A C 1
ATOM 1432 O O . MET A 1 173 ? -2.705 -72.119 37.382 1.00 34.50 173 MET A O 1
ATOM 1436 N N . GLY A 1 174 ? -0.910 -72.648 38.635 1.00 37.25 174 GLY A N 1
ATOM 1437 C CA . GLY A 1 174 ? -1.335 -73.940 39.198 1.00 37.25 174 GLY A CA 1
ATOM 1438 C C . GLY A 1 174 ? -0.713 -75.213 38.612 1.00 37.25 174 GLY A C 1
ATOM 1439 O O . GLY A 1 174 ? -1.168 -75.668 37.571 1.00 37.25 174 GLY A O 1
ATOM 1440 N N . SER A 1 175 ? 0.187 -75.811 39.412 1.00 41.97 175 SER A N 1
ATOM 1441 C CA . SER A 1 175 ? 0.617 -77.230 39.460 1.00 41.97 175 SER A CA 1
ATOM 1442 C C . SER A 1 175 ? 1.556 -77.779 38.387 1.00 41.97 175 SER A C 1
ATOM 1444 O O . SER A 1 175 ? 1.205 -77.795 37.192 1.00 41.97 175 SER A O 1
#

Solvent-accessible surface area (backbone atoms only — not comparable to full-atom values): 10718 Å² total; per-residue (Å²): 110,74,72,58,54,55,50,46,51,54,50,44,53,53,51,45,55,61,41,48,79,74,37,97,52,50,53,82,36,80,42,78,48,72,36,69,88,52,68,67,62,54,54,50,38,77,73,38,72,33,47,44,67,28,44,36,65,65,60,55,52,52,52,53,53,64,38,35,60,93,36,63,69,59,42,55,53,37,52,49,23,60,76,70,54,37,56,69,60,35,53,53,54,46,57,56,45,53,81,65,44,89,41,68,73,39,33,52,44,37,51,57,46,52,56,45,45,73,76,44,44,73,33,56,35,55,58,64,59,57,38,43,75,71,70,44,89,70,63,88,82,70,72,60,103,76,69,78,73,75,79,82,75,74,75,81,72,76,81,79,84,89,78,85,79,92,82,85,86,82,91,83,88,84,136

Secondary structure (DSSP, 8-state):
-HHHHHHHHHHHHHHHHHHHTTSS-TTTS-EEEEE-S-HHHHHGGGGSSSEEEEE-HHHHHHHHHHHTTT-HHHHHHHHHHHHTT-HHHHHHHHHHHHHT-SSHHHHHHHHHHHHHHHHHHHHHS-HHHHHHHTT----TT---TT-----------------------------

InterPro domains:
  IPR009620 Uncharacterised protein family UPF0236 [PF06782] (7-138)